Protein AF-A0A561U7V5-F1 (afdb_monomer_lite)

Secondary structure (DSSP, 8-state):
-EEEE-TTS-EEEEEEEESSSS-EEEEEEEE-TTSS-HHHHHHTTHHHH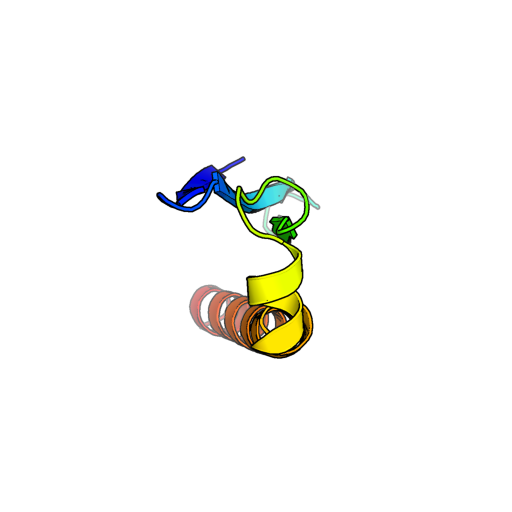HHHHHHHHHHHHHHHH--

Organism: NCBI:txid1181886

Radius of gyration: 13.96 Å; chains: 1; bounding box: 31×16×41 Å

Structure (mmCIF, N/CA/C/O backbone):
data_AF-A0A561U7V5-F1
#
_entry.id   AF-A0A561U7V5-F1
#
loop_
_atom_site.group_PDB
_atom_site.id
_atom_site.type_symbol
_atom_site.label_atom_id
_atom_site.label_alt_id
_atom_site.label_comp_id
_atom_site.label_asym_id
_atom_site.label_entity_id
_atom_site.label_seq_id
_atom_site.pdbx_PDB_ins_code
_atom_site.Cartn_x
_atom_site.Cartn_y
_atom_site.Cartn_z
_atom_site.occupancy
_atom_site.B_iso_or_equiv
_atom_site.auth_seq_id
_atom_site.auth_comp_id
_atom_site.auth_asym_id
_atom_site.auth_atom_id
_atom_site.pdbx_PDB_model_num
ATOM 1 N N . MET A 1 1 ? 4.312 0.425 11.391 1.00 87.19 1 MET A N 1
ATOM 2 C CA . MET A 1 1 ? 4.399 0.521 9.912 1.00 87.19 1 MET A CA 1
ATOM 3 C C . MET A 1 1 ? 4.840 -0.823 9.368 1.00 87.19 1 MET A C 1
ATOM 5 O O . MET A 1 1 ? 5.747 -1.410 9.939 1.00 87.19 1 MET A O 1
ATOM 9 N N . ILE A 1 2 ? 4.219 -1.286 8.285 1.00 97.06 2 ILE A N 1
ATOM 10 C CA . ILE A 1 2 ? 4.587 -2.517 7.575 1.00 97.06 2 ILE A CA 1
ATOM 11 C C . ILE A 1 2 ? 4.941 -2.109 6.147 1.00 97.06 2 ILE A C 1
ATOM 13 O O . ILE A 1 2 ? 4.178 -1.384 5.513 1.00 97.06 2 ILE A O 1
ATOM 17 N N . ALA A 1 3 ? 6.102 -2.510 5.639 1.00 97.44 3 ALA A N 1
ATOM 18 C CA . ALA A 1 3 ? 6.520 -2.153 4.288 1.00 97.44 3 ALA A CA 1
ATOM 19 C C . ALA A 1 3 ? 7.344 -3.263 3.650 1.00 97.44 3 ALA A C 1
ATOM 21 O O . ALA A 1 3 ? 8.080 -3.973 4.333 1.00 97.44 3 ALA A O 1
ATOM 22 N N . TRP A 1 4 ? 7.233 -3.382 2.331 1.00 97.75 4 TRP A N 1
ATOM 23 C CA . TRP A 1 4 ? 7.985 -4.356 1.551 1.00 97.75 4 TRP A CA 1
ATOM 24 C C . TRP A 1 4 ? 8.321 -3.812 0.164 1.00 97.75 4 TRP A C 1
ATOM 26 O O . TRP A 1 4 ? 7.803 -2.787 -0.289 1.00 97.75 4 TRP A O 1
ATOM 36 N N . ARG A 1 5 ? 9.236 -4.508 -0.510 1.00 96.81 5 ARG A N 1
ATOM 37 C CA . ARG A 1 5 ? 9.719 -4.173 -1.850 1.00 96.81 5 ARG A CA 1
ATOM 38 C C . ARG A 1 5 ? 9.674 -5.420 -2.721 1.00 96.81 5 ARG A C 1
ATOM 40 O O . ARG A 1 5 ? 10.224 -6.448 -2.334 1.00 96.81 5 ARG A O 1
ATOM 47 N N . HIS A 1 6 ? 9.082 -5.317 -3.906 1.00 93.12 6 HIS A N 1
ATOM 48 C CA . HIS A 1 6 ? 9.120 -6.406 -4.883 1.00 93.12 6 HIS A CA 1
ATOM 49 C C . HIS A 1 6 ? 10.460 -6.457 -5.622 1.00 93.12 6 HIS A C 1
ATOM 51 O O . HIS A 1 6 ? 11.236 -5.501 -5.625 1.00 93.12 6 HIS A O 1
ATOM 57 N N . PHE A 1 7 ? 10.709 -7.568 -6.317 1.00 90.50 7 PHE A N 1
ATOM 58 C CA . PHE A 1 7 ? 11.919 -7.764 -7.118 1.00 90.50 7 PHE A CA 1
ATOM 59 C C . PHE A 1 7 ? 12.174 -6.633 -8.133 1.00 90.50 7 PHE A C 1
ATOM 61 O O . PHE A 1 7 ? 13.312 -6.205 -8.316 1.00 90.50 7 PHE A O 1
ATOM 68 N N . SER A 1 8 ? 11.120 -6.081 -8.746 1.00 90.19 8 SER A N 1
ATOM 69 C CA . SER A 1 8 ? 11.239 -4.960 -9.690 1.00 90.19 8 SER A CA 1
ATOM 70 C C . SER A 1 8 ? 11.464 -3.592 -9.030 1.00 90.19 8 SER A C 1
ATOM 72 O O . SER A 1 8 ? 11.526 -2.587 -9.732 1.00 90.19 8 SER A O 1
ATOM 74 N N . GLY A 1 9 ? 11.636 -3.530 -7.708 1.00 95.31 9 GLY A N 1
ATOM 75 C CA . GLY A 1 9 ? 12.089 -2.342 -6.979 1.00 95.31 9 GLY A CA 1
ATOM 76 C C . GLY A 1 9 ? 10.985 -1.449 -6.414 1.00 95.31 9 GLY A C 1
ATOM 77 O O . GLY A 1 9 ? 11.264 -0.706 -5.476 1.00 95.31 9 GLY A O 1
ATOM 78 N N . HIS A 1 10 ? 9.747 -1.565 -6.907 1.00 96.75 10 HIS A N 1
ATOM 79 C CA . HIS A 1 10 ? 8.609 -0.817 -6.369 1.00 96.75 10 HIS A CA 1
ATOM 80 C C . HIS A 1 10 ? 8.269 -1.253 -4.943 1.00 96.75 10 HIS A C 1
ATOM 82 O O . HIS A 1 10 ? 8.514 -2.399 -4.537 1.00 96.75 10 HIS A O 1
ATOM 88 N N . ARG A 1 11 ? 7.690 -0.323 -4.188 1.00 97.94 11 ARG A N 1
ATOM 89 C CA . ARG A 1 11 ? 7.463 -0.465 -2.752 1.00 97.94 11 ARG A CA 1
ATOM 90 C C . ARG A 1 11 ? 5.986 -0.403 -2.421 1.00 97.94 11 ARG 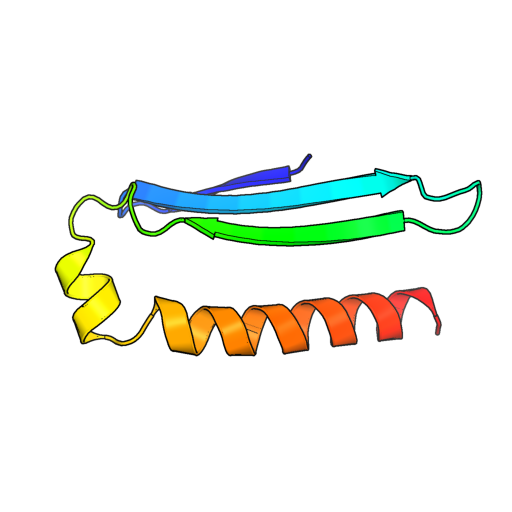A C 1
ATOM 92 O O . ARG A 1 11 ? 5.228 0.343 -3.036 1.00 97.94 11 ARG A O 1
ATOM 99 N N . TRP A 1 12 ? 5.627 -1.145 -1.389 1.00 98.19 12 TRP A N 1
ATOM 100 C CA . TRP A 1 12 ? 4.328 -1.060 -0.751 1.00 98.19 12 TRP A CA 1
ATOM 101 C C . TRP A 1 12 ? 4.495 -0.747 0.724 1.00 98.19 12 TRP A C 1
ATOM 103 O O . TRP A 1 12 ? 5.489 -1.129 1.353 1.00 98.19 12 TRP A O 1
ATOM 113 N N . ARG A 1 13 ? 3.519 -0.033 1.277 1.00 98.38 13 ARG A N 1
ATOM 114 C CA . ARG A 1 13 ? 3.534 0.372 2.677 1.00 98.38 13 ARG A CA 1
ATOM 115 C C . ARG A 1 13 ? 2.127 0.439 3.238 1.00 98.38 13 ARG A C 1
ATOM 117 O O . ARG A 1 13 ? 1.305 1.172 2.704 1.00 98.38 13 ARG A O 1
ATOM 124 N N . TYR A 1 14 ? 1.929 -0.199 4.384 1.00 98.38 14 TYR A N 1
ATOM 125 C CA . TYR A 1 14 ? 0.853 0.105 5.314 1.00 98.38 14 TYR A CA 1
ATOM 126 C C . TYR A 1 14 ? 1.376 0.969 6.463 1.00 98.38 14 TYR A C 1
ATOM 128 O O . TYR A 1 14 ? 2.292 0.593 7.209 1.00 98.38 14 TYR A O 1
ATOM 136 N N . ARG A 1 15 ? 0.775 2.145 6.624 1.00 98.38 15 ARG A N 1
ATOM 137 C CA . ARG A 1 15 ? 0.904 2.975 7.820 1.00 98.38 15 ARG A CA 1
ATOM 138 C C . ARG A 1 15 ? -0.364 2.809 8.649 1.00 98.38 15 ARG A C 1
ATOM 140 O O . ARG A 1 15 ? -1.455 2.934 8.111 1.00 98.38 15 ARG A O 1
ATOM 147 N N . LEU A 1 16 ? -0.190 2.493 9.926 1.00 97.69 16 LEU A N 1
ATOM 148 C CA . LEU A 1 16 ? -1.268 2.347 10.892 1.00 97.69 16 LEU A CA 1
ATOM 149 C C . LEU A 1 16 ? -1.031 3.415 11.952 1.00 97.69 16 LEU A C 1
ATOM 151 O O . LEU A 1 16 ? 0.045 3.441 12.552 1.00 97.69 16 LEU A O 1
ATOM 155 N N . GLU A 1 17 ? -1.991 4.314 12.103 1.00 98.00 17 GLU A N 1
ATOM 156 C CA . GLU A 1 17 ? -1.944 5.436 13.037 1.00 98.00 17 GLU A CA 1
ATOM 157 C C . GLU A 1 17 ? -3.144 5.318 13.981 1.00 98.00 17 GLU A C 1
ATOM 159 O O . GLU A 1 17 ? -4.270 5.208 13.486 1.00 98.00 17 GLU A O 1
ATOM 164 N N . PRO A 1 18 ? -2.943 5.319 15.310 1.00 97.12 18 PRO A N 1
ATOM 165 C CA . PRO A 1 18 ? -4.065 5.331 16.238 1.00 97.12 18 PRO A CA 1
ATOM 166 C C . PRO A 1 18 ? -4.844 6.640 16.069 1.00 97.12 18 PRO A C 1
ATOM 168 O O . PRO A 1 18 ? -4.249 7.714 15.957 1.00 97.12 18 PRO A O 1
ATOM 171 N N . LEU A 1 19 ? -6.170 6.545 16.013 1.00 96.62 19 LEU A N 1
ATOM 172 C CA . LEU A 1 19 ? -7.061 7.704 16.108 1.00 96.62 19 LEU A CA 1
ATOM 173 C C . LEU A 1 19 ? -7.584 7.865 17.539 1.00 96.62 19 LEU A C 1
ATOM 175 O O . LEU A 1 19 ? -7.693 8.991 18.012 1.00 96.62 19 LEU A O 1
ATOM 179 N N . ASP A 1 20 ? -7.864 6.746 18.207 1.00 95.12 20 ASP A N 1
ATOM 180 C CA . ASP A 1 20 ? -8.191 6.614 19.631 1.00 95.12 20 ASP A CA 1
ATOM 181 C C . ASP A 1 20 ? -7.942 5.159 20.078 1.00 95.12 20 ASP A C 1
ATOM 183 O O . ASP A 1 20 ? -7.213 4.433 19.398 1.00 95.12 20 ASP A O 1
ATOM 187 N N . GLU A 1 21 ? -8.493 4.755 21.226 1.00 93.25 21 GLU A N 1
ATOM 188 C CA . GLU A 1 21 ? -8.281 3.432 21.833 1.00 93.25 21 GLU A CA 1
ATOM 189 C C . GLU A 1 21 ? -8.752 2.275 20.936 1.00 93.25 21 GLU A C 1
ATOM 191 O O . GLU A 1 21 ? -8.080 1.245 20.890 1.00 93.25 21 GLU A O 1
ATOM 196 N N . ASP A 1 22 ? -9.818 2.475 20.153 1.00 93.69 22 ASP A N 1
ATOM 197 C CA . ASP A 1 22 ? -10.460 1.408 19.372 1.00 93.69 22 ASP A CA 1
ATOM 198 C C . ASP A 1 22 ? -10.409 1.641 17.852 1.00 93.69 22 ASP A C 1
ATOM 200 O O . ASP A 1 22 ? -10.800 0.777 17.063 1.00 93.69 22 ASP A O 1
ATOM 204 N N . ARG A 1 23 ? -9.925 2.802 17.390 1.00 95.25 23 ARG A N 1
ATOM 205 C CA . ARG A 1 23 ? -9.865 3.141 15.960 1.00 95.25 23 ARG A CA 1
ATOM 206 C C . ARG A 1 23 ? -8.444 3.349 15.473 1.00 95.25 23 ARG A C 1
ATOM 208 O O . ARG A 1 23 ? -7.659 4.119 16.020 1.00 95.25 23 ARG A O 1
ATOM 215 N N . THR A 1 24 ? -8.152 2.744 14.325 1.00 97.12 24 THR A N 1
ATOM 216 C CA . THR A 1 24 ? -6.884 2.908 13.608 1.00 97.12 24 THR A CA 1
ATOM 217 C C . THR A 1 24 ? -7.126 3.463 12.210 1.00 97.12 24 THR A C 1
ATOM 219 O O . THR A 1 24 ? -7.917 2.925 11.435 1.00 97.12 24 THR A O 1
ATOM 222 N N . ARG A 1 25 ? -6.394 4.516 11.840 1.00 98.00 25 ARG A N 1
ATOM 223 C CA . ARG A 1 25 ? -6.275 4.959 10.451 1.00 98.00 25 ARG A CA 1
ATOM 224 C C . ARG A 1 25 ? -5.249 4.091 9.741 1.00 98.00 25 ARG A C 1
ATOM 226 O O . ARG A 1 25 ? -4.064 4.118 10.070 1.00 98.00 25 ARG A O 1
ATOM 233 N N . VAL A 1 26 ? -5.701 3.368 8.724 1.00 98.19 26 VAL A N 1
ATOM 234 C CA . VAL A 1 26 ? -4.835 2.579 7.847 1.00 98.19 26 VAL A CA 1
ATOM 235 C C . VAL A 1 26 ? -4.644 3.328 6.533 1.00 98.19 26 VAL A C 1
ATOM 237 O O . VAL A 1 26 ? -5.610 3.685 5.868 1.00 98.19 26 VAL A O 1
ATOM 240 N N . THR A 1 27 ? -3.391 3.565 6.156 1.00 98.38 27 THR A N 1
ATOM 241 C CA . THR A 1 27 ? -3.016 4.121 4.851 1.00 98.38 27 THR A CA 1
ATOM 242 C C . THR A 1 27 ? -2.169 3.104 4.106 1.00 98.38 27 THR A C 1
ATOM 244 O O . THR A 1 27 ? -1.071 2.767 4.554 1.00 98.38 27 THR A O 1
ATOM 247 N N . GLU A 1 28 ? -2.650 2.649 2.956 1.00 98.44 28 GLU A N 1
ATOM 248 C CA . GLU A 1 28 ? -1.885 1.824 2.024 1.00 98.44 28 GLU A CA 1
ATOM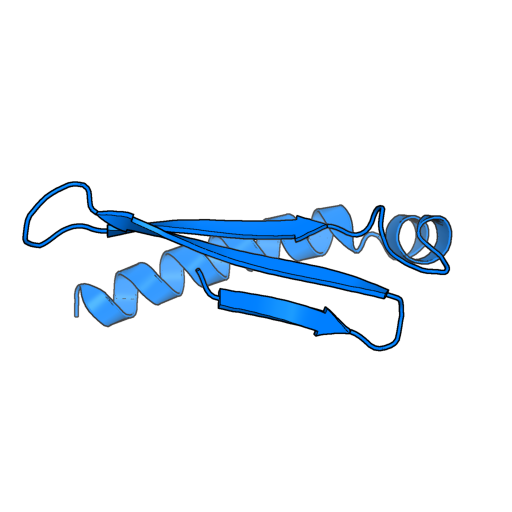 249 C C . GLU A 1 28 ? -1.257 2.704 0.938 1.00 98.44 28 GLU A C 1
ATOM 251 O O . GLU A 1 28 ? -1.873 3.643 0.438 1.00 98.44 28 GLU A O 1
ATOM 256 N N . THR A 1 29 ? -0.005 2.444 0.577 1.00 98.25 29 THR A N 1
ATOM 257 C CA . THR A 1 29 ? 0.708 3.185 -0.467 1.00 98.25 29 THR A CA 1
ATOM 258 C C . THR A 1 29 ? 1.384 2.215 -1.417 1.00 98.25 29 THR A C 1
ATOM 260 O O . THR A 1 29 ? 2.164 1.374 -0.974 1.00 98.25 29 THR A O 1
ATOM 263 N N . PHE A 1 30 ? 1.162 2.414 -2.714 1.00 98.00 30 PHE A N 1
ATOM 264 C CA . PHE A 1 30 ? 1.944 1.817 -3.789 1.00 98.00 30 PHE A CA 1
ATOM 265 C C . PHE A 1 30 ? 2.865 2.880 -4.399 1.00 98.00 30 PHE A C 1
ATOM 267 O O . PHE A 1 30 ? 2.396 3.817 -5.041 1.00 98.00 30 PHE A O 1
ATOM 274 N N . ASP A 1 31 ? 4.173 2.738 -4.196 1.00 97.56 31 ASP A N 1
ATOM 275 C CA . ASP A 1 31 ? 5.194 3.626 -4.754 1.00 97.56 31 ASP A CA 1
ATOM 276 C C . ASP A 1 31 ? 5.944 2.918 -5.890 1.00 97.56 31 ASP A C 1
ATOM 278 O O . ASP A 1 31 ? 6.894 2.154 -5.676 1.00 97.56 31 ASP A O 1
ATOM 282 N N . TRP A 1 32 ? 5.497 3.183 -7.119 1.00 96.62 32 TRP A N 1
ATOM 283 C CA . TRP A 1 32 ? 6.113 2.660 -8.338 1.00 96.62 32 TRP A CA 1
ATOM 284 C C . TRP A 1 32 ? 7.275 3.511 -8.846 1.00 96.62 32 TRP A C 1
ATOM 286 O O . TRP A 1 32 ? 8.015 3.043 -9.710 1.00 96.62 32 TRP A O 1
ATOM 296 N N . SER A 1 33 ? 7.471 4.723 -8.315 1.00 95.75 33 SER A N 1
ATOM 297 C CA . SER A 1 33 ? 8.559 5.613 -8.746 1.00 95.75 33 SER A CA 1
ATOM 298 C C . SER A 1 33 ? 9.940 5.024 -8.438 1.00 95.75 33 SER A C 1
ATOM 300 O O . SER A 1 33 ? 10.910 5.280 -9.143 1.00 95.75 33 SER A O 1
ATOM 302 N N . THR A 1 34 ? 10.005 4.156 -7.426 1.00 95.62 34 THR A N 1
ATOM 303 C CA . THR A 1 34 ? 11.210 3.422 -7.011 1.00 95.62 34 THR A CA 1
ATOM 304 C C . THR A 1 34 ? 11.480 2.153 -7.826 1.00 95.62 34 THR A C 1
ATOM 306 O O . THR A 1 34 ? 12.469 1.455 -7.580 1.00 95.62 34 THR A O 1
ATOM 309 N N . ALA A 1 35 ? 10.615 1.819 -8.790 1.00 96.75 35 ALA A N 1
ATOM 310 C CA . ALA A 1 35 ? 10.811 0.665 -9.654 1.00 96.75 35 ALA A CA 1
ATOM 311 C C . ALA A 1 35 ? 12.043 0.829 -10.552 1.00 96.75 35 ALA A C 1
ATOM 313 O O . ALA A 1 35 ? 12.390 1.928 -10.971 1.00 96.75 35 ALA A O 1
ATOM 314 N N . ARG A 1 36 ? 12.653 -0.293 -10.944 1.00 95.81 36 ARG A N 1
ATOM 315 C CA . ARG A 1 36 ? 13.700 -0.315 -11.979 1.00 95.81 36 ARG A CA 1
ATOM 316 C C . ARG A 1 36 ? 13.163 0.117 -13.348 1.00 95.81 36 ARG A C 1
ATOM 318 O O . ARG A 1 36 ? 13.907 0.651 -14.159 1.00 95.81 36 ARG A O 1
ATOM 325 N N . THR A 1 37 ? 11.877 -0.129 -13.607 1.00 94.88 37 THR A N 1
ATOM 326 C CA . THR A 1 37 ? 11.200 0.159 -14.881 1.00 94.88 37 THR A CA 1
ATOM 327 C C . THR A 1 37 ? 9.829 0.824 -14.653 1.00 94.88 37 THR A C 1
ATOM 329 O O . THR A 1 37 ? 8.789 0.228 -14.940 1.00 94.88 37 THR A O 1
ATOM 332 N N . PRO A 1 38 ? 9.776 2.074 -14.150 1.00 94.56 38 PRO A N 1
ATOM 333 C CA . PRO A 1 38 ? 8.516 2.740 -13.796 1.00 94.56 38 PRO A CA 1
ATOM 334 C C . PRO A 1 38 ? 7.605 2.959 -15.013 1.00 94.56 38 PRO A C 1
ATOM 336 O O . PRO A 1 38 ? 6.406 2.702 -14.934 1.00 94.56 38 PRO A O 1
ATOM 339 N N . ARG A 1 39 ? 8.179 3.296 -16.178 1.00 96.38 39 ARG A N 1
ATOM 340 C CA . ARG A 1 39 ? 7.430 3.449 -17.439 1.00 96.38 39 ARG A CA 1
ATOM 341 C C . ARG A 1 39 ? 6.703 2.174 -17.869 1.00 96.38 39 ARG A C 1
ATOM 343 O O . ARG A 1 39 ? 5.624 2.248 -18.445 1.00 96.38 39 ARG A O 1
ATOM 350 N N . LEU A 1 40 ? 7.272 1.000 -17.580 1.00 95.50 40 LEU A N 1
ATOM 351 C CA . LEU A 1 40 ? 6.619 -0.274 -17.886 1.00 95.50 40 LEU A CA 1
ATOM 352 C C . LEU A 1 40 ? 5.388 -0.481 -16.992 1.00 95.50 40 LEU A C 1
ATOM 354 O O . LEU A 1 40 ? 4.341 -0.904 -17.475 1.00 95.50 40 LEU A O 1
ATOM 358 N N . LEU A 1 41 ? 5.488 -0.141 -15.702 1.00 96.06 41 LEU A N 1
ATOM 359 C CA . LEU A 1 41 ? 4.358 -0.198 -14.769 1.00 96.06 41 LEU A CA 1
ATOM 360 C C . LEU A 1 41 ? 3.245 0.778 -15.171 1.00 96.06 41 LEU A C 1
ATOM 362 O O . LEU A 1 41 ? 2.070 0.414 -15.131 1.00 96.06 41 LEU A O 1
ATOM 366 N N . GLU A 1 42 ? 3.603 1.981 -15.614 1.00 96.62 42 GLU A N 1
ATOM 367 C CA . GLU A 1 42 ? 2.657 2.970 -16.144 1.00 96.62 42 GLU A CA 1
ATOM 368 C C . GLU A 1 42 ? 1.966 2.477 -17.415 1.00 96.62 42 GLU A C 1
ATOM 370 O O . GLU A 1 42 ? 0.739 2.529 -17.503 1.00 96.62 42 GLU A O 1
ATOM 375 N N . TRP A 1 43 ? 2.725 1.924 -18.365 1.00 97.56 43 TRP A N 1
ATOM 376 C CA . TRP A 1 43 ? 2.177 1.360 -19.599 1.00 97.56 43 TRP A CA 1
ATOM 377 C C . TRP A 1 43 ? 1.180 0.223 -19.323 1.00 97.56 43 TRP A C 1
ATOM 379 O O . TRP A 1 43 ? 0.102 0.177 -19.915 1.00 97.56 43 TRP A O 1
ATOM 389 N N . MET A 1 44 ? 1.466 -0.636 -18.339 1.00 96.69 44 MET A N 1
ATOM 390 C CA . MET A 1 44 ? 0.543 -1.688 -17.882 1.00 96.69 44 MET A CA 1
ATOM 391 C C . MET A 1 44 ? -0.649 -1.166 -17.052 1.00 96.69 44 MET A C 1
ATOM 393 O O . MET A 1 44 ? -1.509 -1.958 -16.633 1.00 96.69 44 MET A O 1
ATOM 397 N N . ARG A 1 45 ? -0.719 0.151 -16.817 1.00 97.62 45 ARG A N 1
ATOM 398 C CA . ARG A 1 45 ? -1.694 0.844 -15.960 1.00 97.62 45 ARG A CA 1
ATOM 399 C C . ARG A 1 45 ? -1.681 0.365 -14.507 1.00 97.62 45 ARG A C 1
ATOM 401 O O . ARG A 1 45 ? -2.722 0.337 -13.850 1.00 97.62 45 ARG A O 1
ATOM 408 N N . ALA A 1 46 ? -0.520 -0.060 -14.009 1.00 96.75 46 ALA A N 1
ATOM 409 C CA . ALA A 1 46 ? -0.376 -0.552 -12.643 1.00 96.75 46 ALA A CA 1
ATOM 410 C C . ALA A 1 46 ? -0.767 0.501 -11.588 1.00 96.75 46 ALA A C 1
ATOM 412 O O . ALA A 1 46 ? -1.511 0.130 -10.687 1.00 96.75 46 ALA A O 1
ATOM 413 N N . PRO A 1 47 ? -0.394 1.796 -11.694 1.00 96.56 47 PRO A N 1
ATOM 414 C CA . PRO A 1 47 ? -0.806 2.800 -10.709 1.00 96.56 47 PRO A CA 1
ATOM 415 C C . PRO A 1 47 ? -2.328 2.912 -10.564 1.00 96.56 47 PRO A C 1
ATOM 417 O O . PRO A 1 47 ? -2.856 2.885 -9.458 1.00 96.56 47 PRO A O 1
ATOM 420 N N . GLN A 1 48 ? -3.051 2.957 -11.685 1.00 97.94 48 GLN A N 1
ATOM 421 C CA . GLN A 1 48 ? -4.507 3.103 -11.693 1.00 97.94 48 GLN A CA 1
ATOM 422 C C . GLN A 1 48 ? -5.208 1.821 -11.233 1.00 97.94 48 GLN A C 1
ATOM 424 O O . GLN A 1 48 ? -6.184 1.880 -10.486 1.00 97.94 48 GLN A O 1
ATOM 429 N N . LYS A 1 49 ? -4.722 0.652 -11.672 1.00 98.25 49 LYS A N 1
ATOM 430 C CA . LYS A 1 49 ? -5.258 -0.646 -11.236 1.00 98.25 49 LYS A CA 1
ATOM 431 C C . LYS A 1 49 ? -5.035 -0.857 -9.739 1.00 98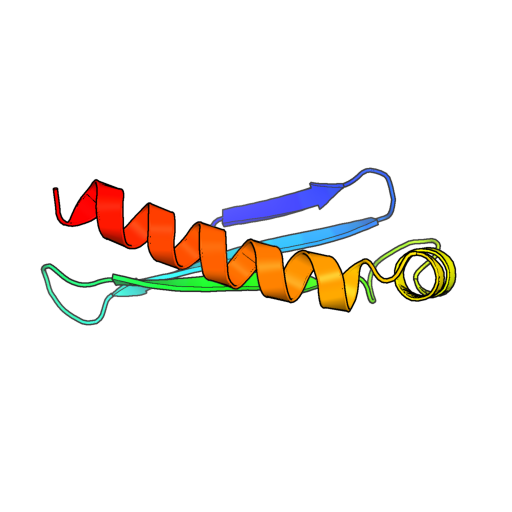.25 49 LYS A C 1
ATOM 433 O O . LYS A 1 49 ? -5.959 -1.277 -9.050 1.00 98.25 49 LYS A O 1
ATOM 438 N N . ASN A 1 50 ? -3.848 -0.521 -9.243 1.00 97.88 50 ASN A N 1
ATOM 439 C CA . ASN A 1 50 ? -3.494 -0.684 -7.839 1.00 97.88 50 ASN A CA 1
ATOM 440 C C . ASN A 1 50 ? -4.226 0.321 -6.952 1.00 97.88 50 ASN A C 1
ATOM 442 O O . ASN A 1 50 ? -4.644 -0.072 -5.876 1.00 97.88 50 ASN A O 1
ATOM 446 N N . ALA A 1 51 ? -4.474 1.556 -7.400 1.00 98.19 51 ALA A N 1
ATOM 447 C CA . ALA A 1 51 ? -5.316 2.499 -6.657 1.00 98.19 51 ALA A CA 1
ATOM 448 C C . ALA A 1 51 ? -6.721 1.924 -6.386 1.00 98.19 51 ALA A C 1
ATOM 450 O O . ALA A 1 51 ? -7.164 1.882 -5.244 1.00 98.19 51 ALA A O 1
ATOM 451 N N . ARG A 1 52 ? -7.370 1.359 -7.414 1.00 98.44 52 ARG A N 1
ATOM 452 C CA . ARG A 1 52 ? -8.678 0.688 -7.264 1.00 98.44 52 ARG A CA 1
ATOM 453 C C . ARG A 1 52 ? -8.608 -0.560 -6.384 1.00 98.44 52 ARG A C 1
ATOM 455 O O . ARG A 1 52 ? -9.569 -0.898 -5.703 1.00 98.44 52 ARG A O 1
ATOM 462 N N . ALA A 1 53 ? -7.500 -1.298 -6.447 1.00 98.31 53 ALA A N 1
ATOM 463 C CA . ALA A 1 53 ? -7.299 -2.463 -5.594 1.00 98.31 53 ALA A CA 1
ATOM 464 C C . ALA A 1 53 ? -7.111 -2.055 -4.127 1.00 98.31 53 ALA A C 1
ATOM 466 O O . ALA A 1 53 ? -7.697 -2.691 -3.261 1.00 98.31 53 ALA A O 1
ATOM 467 N N . ILE A 1 54 ? -6.365 -0.978 -3.863 1.00 98.50 54 ILE A N 1
ATOM 468 C CA . ILE A 1 54 ? -6.161 -0.409 -2.526 1.00 98.50 54 ILE A CA 1
ATOM 469 C C . ILE A 1 54 ? -7.504 -0.038 -1.893 1.00 98.50 54 ILE A C 1
ATOM 471 O O . ILE A 1 54 ? -7.762 -0.448 -0.768 1.00 98.50 54 ILE A O 1
ATOM 475 N N . GLU A 1 55 ? -8.380 0.669 -2.615 1.00 98.38 55 GLU A N 1
ATOM 476 C CA . GLU A 1 55 ? -9.727 1.012 -2.123 1.00 98.38 55 GLU A CA 1
ATOM 477 C C . GLU A 1 55 ? -10.476 -0.239 -1.640 1.00 98.38 55 GLU A C 1
ATOM 479 O O . GLU A 1 55 ? -10.891 -0.314 -0.484 1.00 98.38 55 GLU A O 1
ATOM 484 N N . ARG A 1 56 ? -10.533 -1.279 -2.480 1.00 98.50 56 ARG A N 1
ATOM 485 C CA . ARG A 1 56 ? -11.192 -2.553 -2.147 1.00 98.50 56 ARG A CA 1
ATOM 486 C C . ARG A 1 56 ? -10.528 -3.282 -0.983 1.00 98.50 56 ARG A C 1
ATOM 488 O O . ARG A 1 56 ? -11.213 -3.916 -0.183 1.00 98.50 56 ARG A O 1
ATOM 495 N N . THR A 1 57 ? -9.201 -3.244 -0.894 1.00 98.19 57 THR A N 1
ATOM 496 C CA . THR A 1 57 ? -8.463 -3.868 0.209 1.00 98.19 57 THR A CA 1
ATOM 497 C C . THR A 1 57 ? -8.779 -3.175 1.527 1.00 98.19 57 THR A C 1
ATOM 499 O O . THR A 1 57 ? -9.033 -3.857 2.517 1.00 98.19 57 THR A O 1
ATOM 502 N N . LEU A 1 58 ? -8.818 -1.840 1.545 1.00 98.19 58 LEU A N 1
ATOM 503 C CA . LEU A 1 58 ? -9.146 -1.063 2.741 1.00 98.19 58 LEU A CA 1
ATOM 504 C C . LEU A 1 58 ? -10.610 -1.257 3.161 1.00 98.19 58 LEU A C 1
ATOM 506 O O . LEU A 1 58 ? -10.875 -1.449 4.347 1.00 98.19 58 LEU A O 1
ATOM 510 N N . GLU A 1 59 ? -11.546 -1.290 2.208 1.00 98.19 59 GLU A N 1
ATOM 511 C CA . GLU A 1 59 ? -12.952 -1.638 2.464 1.00 98.19 59 GLU A CA 1
ATOM 512 C C . GLU A 1 59 ? -13.082 -3.037 3.075 1.00 98.19 59 GLU A C 1
ATOM 514 O O . GLU A 1 59 ? -13.747 -3.220 4.096 1.00 98.19 59 GLU A O 1
ATOM 519 N N . ARG A 1 60 ? -12.399 -4.030 2.492 1.00 98.19 60 ARG A N 1
ATOM 520 C CA . ARG A 1 60 ? -12.415 -5.403 3.001 1.00 98.19 60 ARG A CA 1
ATOM 521 C C . ARG A 1 60 ? -11.801 -5.497 4.394 1.00 98.19 60 ARG A C 1
ATOM 523 O O . ARG A 1 60 ? -12.362 -6.178 5.248 1.00 98.19 60 ARG A O 1
ATOM 530 N N . LEU A 1 61 ? -10.677 -4.824 4.630 1.00 97.31 61 LEU A N 1
ATOM 531 C CA . LEU A 1 61 ? -10.034 -4.789 5.940 1.00 97.31 61 LEU A CA 1
ATOM 532 C C . LEU A 1 61 ? -10.998 -4.245 6.996 1.00 97.31 61 LEU A C 1
ATOM 534 O O . LEU A 1 61 ? -11.167 -4.874 8.036 1.00 97.31 61 LEU A O 1
ATOM 538 N N . LYS A 1 62 ? -11.685 -3.138 6.690 1.00 96.75 62 LYS A N 1
ATOM 539 C CA . LYS A 1 62 ? -12.720 -2.583 7.563 1.00 96.75 62 LYS A CA 1
ATOM 540 C C . LYS A 1 62 ? -13.847 -3.589 7.815 1.00 96.75 62 LYS A C 1
ATOM 542 O O . LYS A 1 62 ? -14.194 -3.817 8.963 1.00 96.75 62 LYS A O 1
ATOM 547 N N . SER A 1 63 ? -14.356 -4.243 6.768 1.00 97.50 63 SER A N 1
ATOM 548 C CA . SER A 1 63 ? -15.454 -5.210 6.910 1.00 97.50 63 SER A CA 1
ATOM 549 C C . SER A 1 63 ? -15.120 -6.415 7.795 1.00 97.50 63 SER A C 1
ATOM 551 O O . SER A 1 63 ? -16.013 -6.949 8.431 1.00 97.50 63 SER A O 1
ATOM 553 N N . ILE A 1 64 ? -13.856 -6.851 7.829 1.00 97.62 64 ILE A N 1
ATOM 554 C CA . ILE A 1 64 ? -13.422 -7.996 8.645 1.00 97.62 64 ILE A CA 1
ATOM 555 C C . ILE A 1 64 ? -13.240 -7.589 10.108 1.00 97.62 64 ILE A C 1
ATOM 557 O O . ILE A 1 64 ? -13.470 -8.402 10.991 1.00 97.62 64 ILE A O 1
ATOM 561 N N . VAL A 1 65 ? -12.791 -6.357 10.358 1.00 94.62 65 VAL A N 1
ATOM 562 C CA . VAL A 1 65 ? -12.579 -5.842 11.719 1.00 94.62 65 VAL A CA 1
ATOM 563 C C . VAL A 1 65 ? -13.901 -5.456 12.384 1.00 94.62 65 VAL A C 1
ATOM 565 O O . VAL A 1 65 ? -14.033 -5.617 13.590 1.00 94.62 65 VAL A O 1
ATOM 568 N N .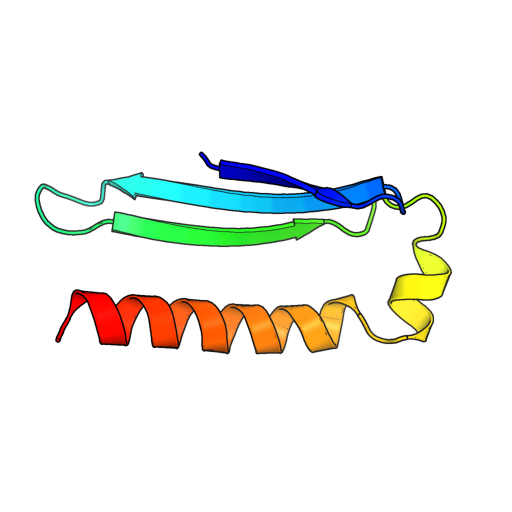 ASP A 1 66 ? -14.863 -4.958 11.605 1.00 92.38 66 ASP A N 1
ATOM 569 C CA . ASP A 1 66 ? -16.181 -4.553 12.105 1.00 92.38 66 ASP A CA 1
ATOM 570 C C . ASP A 1 66 ? -17.178 -5.732 12.236 1.00 92.38 66 ASP A C 1
ATOM 572 O O . ASP A 1 66 ? -18.295 -5.515 12.711 1.00 92.38 66 ASP A O 1
ATOM 576 N N . ALA A 1 67 ? -16.824 -6.935 11.763 1.00 79.00 67 ALA A N 1
ATOM 577 C CA . ALA A 1 67 ? -17.662 -8.141 11.818 1.00 79.00 67 ALA A CA 1
ATOM 578 C C . ALA A 1 67 ? -17.540 -8.871 13.161 1.00 79.00 67 ALA A C 1
ATOM 580 O O . ALA A 1 67 ? -18.593 -9.342 13.650 1.00 79.00 67 ALA A O 1
#

Sequence (67 aa):
MIAWRHFSGHRWRYRLEPLDEDRTRVTETFDWSTARTPRLLEWMRAPQKNARAIERTLERLKSIVDA

InterPro domains:
  IPR023393 START-like domain superfamily [G3DSA:3.30.530.20] (1-67)

Foldseek 3Di:
DDKDADPQQKIWDWDWDDPDDL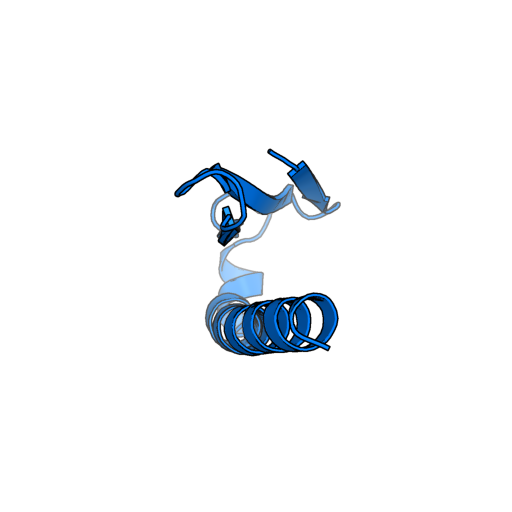DIDIDIDTGLVRGPCSVVCVVVVVVVVVVVVRVVVVVVVVVVSVD

pLDDT: mean 96.36, std 3.04, range [79.0, 98.5]